Protein AF-A0A438BM80-F1 (afdb_monomer_lite)

Radius of gyration: 17.37 Å; chains: 1; bounding box: 38×21×39 Å

pLDDT: mean 79.77, std 16.45, range [46.44, 94.19]

Structure (mmCIF, N/CA/C/O backbone):
data_AF-A0A438BM80-F1
#
_entry.id   AF-A0A438BM80-F1
#
loop_
_atom_site.group_PDB
_atom_site.id
_atom_site.type_symbol
_atom_site.label_atom_id
_atom_site.label_alt_id
_atom_site.label_comp_id
_atom_site.label_asym_id
_atom_site.label_entity_id
_atom_site.label_seq_id
_atom_site.pdbx_PDB_ins_code
_atom_site.Cartn_x
_atom_site.Cartn_y
_atom_site.Cartn_z
_atom_site.occupancy
_atom_site.B_iso_or_equiv
_atom_site.auth_seq_id
_atom_site.auth_comp_id
_atom_site.auth_asym_id
_atom_site.auth_atom_id
_atom_site.pdbx_PDB_model_num
ATOM 1 N N . MET A 1 1 ? -12.577 -19.829 13.949 1.00 81.94 1 MET A N 1
ATOM 2 C CA . MET A 1 1 ? -11.300 -19.122 13.684 1.00 81.94 1 MET A CA 1
ATOM 3 C C . MET A 1 1 ? -11.096 -18.054 14.747 1.00 81.94 1 MET A C 1
ATOM 5 O O . MET A 1 1 ? -12.078 -17.446 15.150 1.00 81.94 1 MET A O 1
ATOM 9 N N . LYS A 1 2 ? -9.863 -17.846 15.226 1.00 93.44 2 LYS A N 1
ATOM 10 C CA . LYS A 1 2 ? -9.530 -16.849 16.257 1.00 93.44 2 LYS A CA 1
ATOM 11 C C . LYS A 1 2 ? -8.500 -15.885 15.663 1.00 93.44 2 LYS A C 1
ATOM 13 O O . LYS A 1 2 ? -7.429 -16.328 15.262 1.00 93.44 2 LYS A O 1
ATOM 18 N N . LEU A 1 3 ? -8.858 -14.609 15.529 1.00 90.75 3 LEU A N 1
ATOM 19 C CA . LEU A 1 3 ? -7.975 -13.567 14.995 1.00 90.75 3 LEU A CA 1
ATOM 20 C C . LEU A 1 3 ? -7.144 -12.952 16.122 1.00 90.75 3 LEU A C 1
ATOM 22 O O . LEU A 1 3 ? -7.565 -12.967 17.277 1.00 90.75 3 LEU A O 1
ATOM 26 N N . ASN A 1 4 ? -5.979 -12.402 15.779 1.00 93.31 4 ASN A N 1
ATOM 27 C CA . ASN A 1 4 ? -5.176 -11.603 16.697 1.00 93.31 4 ASN A CA 1
ATOM 28 C C . ASN A 1 4 ? -5.390 -10.110 16.390 1.00 93.31 4 ASN A C 1
ATOM 30 O O . ASN A 1 4 ? -4.795 -9.622 15.427 1.00 93.31 4 ASN A O 1
ATOM 34 N N . PRO A 1 5 ? -6.174 -9.376 17.203 1.00 92.44 5 PRO A N 1
ATOM 35 C CA . PRO A 1 5 ? -6.491 -7.977 16.932 1.00 92.44 5 PRO A CA 1
ATOM 36 C C . PRO A 1 5 ? -5.258 -7.080 16.807 1.00 92.44 5 PRO A C 1
ATOM 38 O O . PRO A 1 5 ? -5.278 -6.147 16.015 1.00 92.44 5 PRO A O 1
ATOM 41 N N . SER A 1 6 ? -4.163 -7.381 17.517 1.00 94.19 6 SER A N 1
ATOM 42 C CA . SER A 1 6 ? -2.946 -6.556 17.466 1.00 94.19 6 SER A CA 1
ATOM 43 C C . SER A 1 6 ? -2.161 -6.686 16.161 1.00 94.19 6 SER A C 1
ATOM 45 O O . SER A 1 6 ? -1.286 -5.869 15.892 1.00 94.19 6 SER A O 1
ATOM 47 N N . LYS A 1 7 ? -2.461 -7.702 15.343 1.00 90.00 7 LYS A N 1
ATOM 48 C CA . LYS A 1 7 ? -1.818 -7.940 14.041 1.00 90.00 7 LYS A CA 1
ATOM 49 C C . LYS A 1 7 ? -2.760 -7.720 12.859 1.00 90.00 7 LYS A C 1
ATOM 51 O O . LYS A 1 7 ? -2.351 -7.919 11.718 1.00 90.00 7 LYS A O 1
ATOM 56 N N . CYS A 1 8 ? -4.015 -7.356 13.110 1.00 90.50 8 CYS A N 1
ATOM 57 C CA . CYS A 1 8 ? -4.992 -7.145 12.056 1.00 90.50 8 CYS A CA 1
ATOM 58 C C . CYS A 1 8 ? -5.068 -5.663 11.681 1.00 90.50 8 CYS A C 1
ATOM 60 O O . CYS A 1 8 ? -5.278 -4.807 12.534 1.00 90.50 8 CYS A O 1
ATOM 62 N N . ALA A 1 9 ? -4.950 -5.376 10.388 1.00 89.75 9 ALA A N 1
ATOM 63 C CA . ALA A 1 9 ? -5.260 -4.071 9.825 1.00 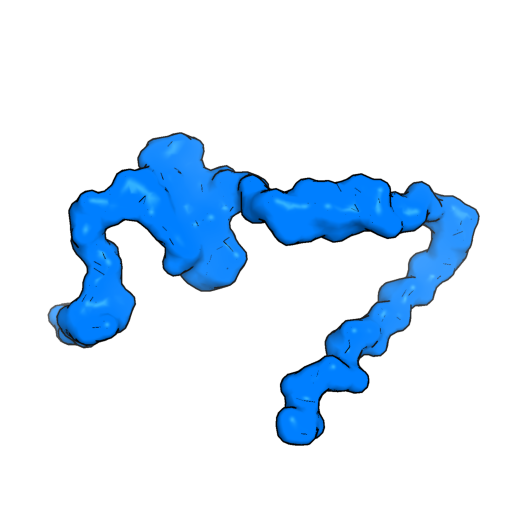89.75 9 ALA A CA 1
ATOM 64 C C . ALA A 1 9 ? -6.657 -4.132 9.196 1.00 89.75 9 ALA A C 1
ATOM 66 O O . ALA A 1 9 ? -6.902 -4.954 8.314 1.00 89.75 9 ALA A O 1
ATOM 67 N N . PHE A 1 10 ? -7.570 -3.277 9.654 1.00 90.19 10 PHE A N 1
ATOM 68 C CA . PHE A 1 10 ? -8.941 -3.194 9.149 1.00 90.19 10 PHE A CA 1
ATOM 69 C C . PHE A 1 10 ? -9.217 -1.792 8.604 1.00 90.19 10 PHE A C 1
ATOM 71 O O . PHE A 1 10 ? -8.704 -0.812 9.136 1.00 90.19 10 PHE A O 1
ATOM 78 N N . GLY A 1 11 ? -10.029 -1.696 7.549 1.00 91.50 11 GLY A N 1
ATOM 79 C CA . GLY A 1 11 ? -10.464 -0.410 6.989 1.00 91.50 11 GLY A CA 1
ATOM 80 C C . GLY A 1 11 ? -9.374 0.410 6.288 1.00 91.50 11 GLY A C 1
ATOM 81 O O . GLY A 1 11 ? -9.569 1.600 6.062 1.00 91.50 11 GLY A O 1
ATOM 82 N N . VAL A 1 12 ? -8.232 -0.191 5.941 1.00 92.38 12 VAL A N 1
ATOM 83 C CA . VAL A 1 12 ? -7.152 0.495 5.213 1.00 92.38 12 VAL A CA 1
ATOM 84 C C . VAL A 1 12 ? -7.434 0.523 3.707 1.00 92.38 12 VAL A C 1
ATOM 86 O O . VAL A 1 12 ? -7.916 -0.455 3.140 1.00 92.38 12 VAL A O 1
ATOM 89 N N . SER A 1 13 ? -7.128 1.640 3.044 1.00 93.12 13 SER A N 1
ATOM 90 C CA . SER A 1 13 ? -7.267 1.785 1.584 1.00 93.12 13 SER A CA 1
ATOM 91 C C . SER A 1 13 ? -6.137 1.101 0.805 1.00 93.12 13 SER A C 1
ATOM 93 O O . SER A 1 13 ? -6.356 0.635 -0.315 1.00 93.12 13 SER A O 1
ATOM 95 N N . ALA A 1 14 ? -4.951 1.027 1.412 1.00 93.25 14 ALA A N 1
ATOM 96 C CA . ALA A 1 1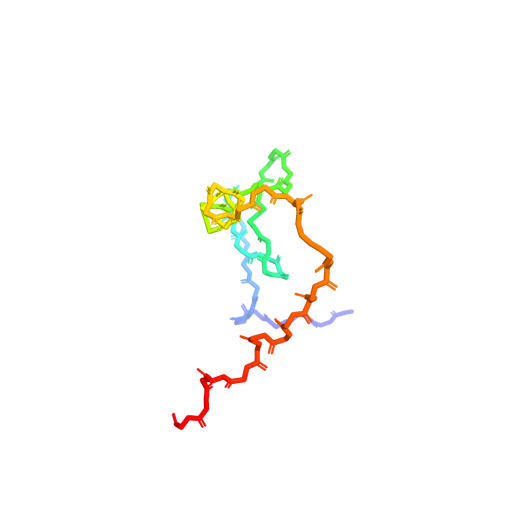4 ? -3.793 0.280 0.945 1.00 93.25 14 ALA A CA 1
ATOM 97 C C . ALA A 1 14 ? -2.913 -0.143 2.135 1.00 93.25 14 ALA A C 1
ATOM 99 O O . ALA A 1 14 ? -2.958 0.477 3.201 1.00 93.25 14 ALA A O 1
ATOM 100 N N . GLY A 1 15 ? -2.099 -1.184 1.965 1.00 92.25 15 GLY A N 1
ATOM 101 C CA . GLY A 1 15 ? -1.173 -1.641 2.999 1.00 92.25 15 GLY A CA 1
ATOM 102 C C . GLY A 1 15 ? -0.216 -2.731 2.527 1.00 92.25 15 GLY A C 1
ATOM 103 O O . GLY A 1 15 ? -0.425 -3.365 1.495 1.00 92.25 15 GLY A O 1
ATOM 104 N N . LYS A 1 16 ? 0.848 -2.964 3.305 1.00 90.88 16 LYS A N 1
ATOM 105 C CA . LYS A 1 16 ? 1.773 -4.076 3.061 1.00 90.88 16 LYS A CA 1
ATOM 106 C C . LYS A 1 16 ? 1.187 -5.382 3.598 1.00 90.88 16 LYS A C 1
ATOM 108 O O . LYS A 1 16 ? 0.941 -5.498 4.797 1.00 90.88 16 LYS A O 1
ATOM 113 N N . PHE A 1 17 ? 1.036 -6.380 2.734 1.00 89.00 17 PHE A N 1
ATOM 114 C CA . PHE A 1 17 ? 0.609 -7.730 3.093 1.00 89.00 17 PHE A CA 1
ATOM 115 C C . PHE A 1 17 ? 1.522 -8.763 2.432 1.00 89.00 17 PHE A C 1
ATOM 117 O O . PHE A 1 17 ? 1.773 -8.697 1.233 1.00 89.00 17 PHE A O 1
ATOM 124 N N . LEU A 1 18 ? 2.063 -9.696 3.225 1.00 88.62 18 LEU A N 1
ATOM 125 C CA . LEU A 1 18 ? 3.028 -10.712 2.767 1.00 88.62 18 LEU A CA 1
ATOM 126 C C . LEU A 1 18 ? 4.234 -10.132 1.994 1.00 88.62 18 LEU A C 1
ATOM 128 O O . LEU A 1 18 ? 4.790 -10.786 1.120 1.00 88.62 18 LEU A O 1
ATOM 132 N N . GLY A 1 19 ? 4.636 -8.896 2.305 1.00 86.56 19 GLY A N 1
ATOM 133 C CA . GLY A 1 19 ? 5.731 -8.200 1.618 1.00 86.56 19 GLY A CA 1
ATOM 134 C C . GLY A 1 19 ? 5.330 -7.456 0.338 1.00 86.56 19 GLY A C 1
ATOM 135 O O . GLY A 1 19 ? 6.162 -6.751 -0.227 1.00 86.56 19 GLY A O 1
ATOM 136 N N . PHE A 1 20 ? 4.068 -7.537 -0.082 1.00 86.81 20 PHE A N 1
ATOM 137 C CA . PHE A 1 20 ? 3.535 -6.832 -1.248 1.00 86.81 20 PHE A CA 1
ATOM 138 C C . PHE A 1 20 ? 2.717 -5.617 -0.833 1.00 86.81 20 PHE A C 1
ATOM 140 O O . PHE A 1 20 ? 2.058 -5.635 0.206 1.00 86.81 20 PHE A O 1
ATOM 147 N N . MET A 1 21 ? 2.737 -4.565 -1.649 1.00 91.81 21 MET A N 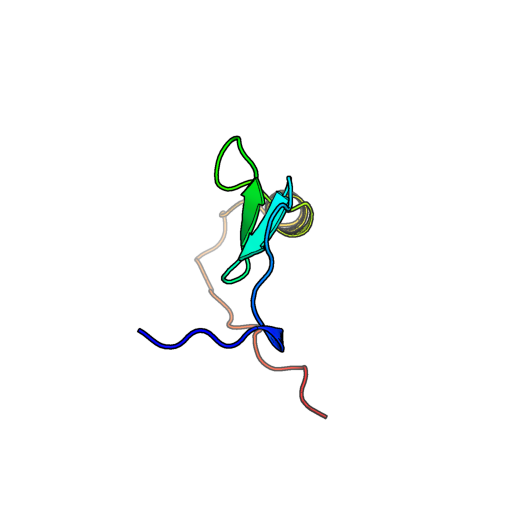1
ATOM 148 C CA . MET A 1 21 ? 1.777 -3.476 -1.508 1.00 91.81 21 MET A CA 1
ATOM 149 C C . MET A 1 21 ? 0.440 -3.944 -2.083 1.00 91.81 21 MET A C 1
ATOM 151 O O . MET A 1 21 ? 0.397 -4.449 -3.201 1.00 91.81 21 MET A O 1
ATOM 155 N N . VAL A 1 22 ? -0.640 -3.810 -1.322 1.00 92.62 22 VAL A N 1
ATOM 156 C CA . VAL A 1 22 ? -1.990 -4.185 -1.752 1.00 92.62 22 VAL A CA 1
ATOM 157 C C . VAL A 1 22 ? -2.901 -2.982 -1.584 1.00 92.62 22 VAL A C 1
ATOM 159 O O . VAL A 1 22 ? -2.898 -2.355 -0.525 1.00 92.62 22 VAL A O 1
ATOM 162 N N . SER A 1 23 ? -3.695 -2.681 -2.605 1.00 93.88 23 SER A N 1
ATOM 163 C CA . SER A 1 23 ? -4.738 -1.659 -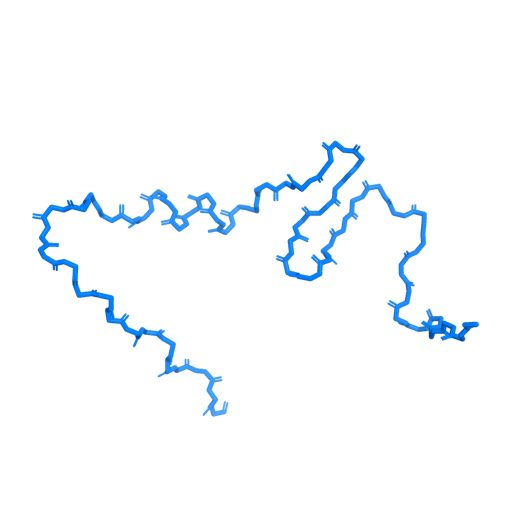2.578 1.00 93.88 23 SER A CA 1
ATOM 164 C C . SER A 1 23 ? -6.055 -2.206 -3.122 1.00 93.88 23 SER A C 1
ATOM 166 O O . SER A 1 23 ? -6.155 -3.360 -3.540 1.00 93.88 23 SER A O 1
ATOM 168 N N . GLN A 1 24 ? -7.078 -1.353 -3.170 1.00 92.56 24 GLN A N 1
ATOM 169 C CA . GLN A 1 24 ? -8.361 -1.676 -3.805 1.00 92.56 24 GLN A CA 1
ATOM 170 C C . GLN A 1 24 ? -8.230 -2.067 -5.287 1.00 92.56 24 GLN A C 1
ATOM 172 O O . GLN A 1 24 ? -9.124 -2.711 -5.828 1.00 92.56 24 GLN A O 1
ATOM 177 N N . ARG A 1 25 ? -7.130 -1.685 -5.951 1.00 93.50 25 ARG A N 1
ATOM 178 C CA . ARG A 1 25 ? -6.860 -2.029 -7.355 1.00 93.50 25 ARG A CA 1
ATOM 179 C C . ARG A 1 25 ? -6.148 -3.376 -7.515 1.00 93.50 25 ARG A C 1
ATOM 181 O O . ARG A 1 25 ? -6.022 -3.850 -8.639 1.00 93.50 25 ARG A O 1
ATOM 188 N N . GLY A 1 26 ? -5.698 -3.989 -6.418 1.00 92.44 26 GLY A N 1
ATOM 189 C CA . GLY A 1 26 ? -4.962 -5.251 -6.406 1.00 92.44 26 GLY A CA 1
ATOM 190 C C . GLY A 1 26 ? -3.558 -5.115 -5.816 1.00 92.44 26 GLY A C 1
ATOM 191 O O . GLY A 1 26 ? -3.308 -4.269 -4.959 1.00 92.44 26 GLY A O 1
ATOM 192 N N . ILE A 1 27 ? -2.644 -5.985 -6.253 1.00 92.88 27 ILE A N 1
ATOM 193 C CA . ILE A 1 27 ? -1.232 -5.932 -5.858 1.00 92.88 27 ILE A CA 1
ATOM 194 C C . ILE A 1 27 ? -0.542 -4.825 -6.653 1.00 92.88 27 ILE A C 1
ATOM 196 O O . ILE A 1 27 ? -0.584 -4.812 -7.882 1.00 92.88 27 ILE A O 1
ATOM 200 N N . GLU A 1 28 ? 0.110 -3.915 -5.946 1.00 91.81 28 GLU A N 1
ATOM 201 C CA . GLU A 1 28 ? 0.845 -2.798 -6.523 1.00 91.81 28 GLU A CA 1
ATOM 202 C C . GLU A 1 28 ? 2.350 -3.081 -6.532 1.00 91.81 28 GLU A C 1
ATOM 204 O O . GLU A 1 28 ? 2.903 -3.701 -5.618 1.00 91.81 28 GLU A O 1
ATOM 209 N N . VAL A 1 29 ? 3.025 -2.588 -7.571 1.00 89.00 29 VAL A N 1
ATOM 210 C CA . VAL A 1 29 ? 4.487 -2.627 -7.662 1.00 89.00 29 VAL A CA 1
ATOM 211 C C . VAL A 1 29 ? 5.052 -1.601 -6.685 1.00 89.00 29 VAL A C 1
ATOM 213 O O . VAL A 1 29 ? 4.708 -0.420 -6.746 1.00 89.00 29 VAL A O 1
ATOM 216 N N . SER A 1 30 ? 5.922 -2.038 -5.774 1.00 85.56 30 SER A N 1
ATOM 217 C CA . SER A 1 30 ? 6.557 -1.112 -4.836 1.00 85.56 30 SER A CA 1
ATOM 218 C C . SER A 1 30 ? 7.637 -0.275 -5.536 1.00 85.56 30 SER A C 1
ATOM 220 O O . SER A 1 30 ? 8.276 -0.752 -6.477 1.00 85.56 30 SER A O 1
ATOM 222 N N . PRO A 1 31 ? 7.922 0.946 -5.052 1.00 82.94 31 PRO A N 1
ATOM 223 C CA . PRO A 1 31 ? 9.048 1.739 -5.548 1.00 82.94 31 PRO A CA 1
ATOM 224 C C . PRO A 1 31 ? 10.376 0.972 -5.516 1.00 82.94 31 PRO A C 1
ATOM 226 O O . PRO A 1 31 ? 11.184 1.107 -6.429 1.00 82.94 31 PRO A O 1
ATOM 229 N N . ASP A 1 32 ? 10.568 0.110 -4.513 1.00 84.81 32 ASP A N 1
ATOM 230 C CA . ASP A 1 32 ? 11.756 -0.740 -4.381 1.00 84.81 32 ASP A CA 1
ATOM 231 C C . ASP A 1 32 ? 11.872 -1.748 -5.535 1.00 84.81 32 ASP A C 1
ATOM 233 O O . ASP A 1 32 ? 12.960 -1.964 -6.062 1.00 84.81 32 ASP A O 1
ATOM 237 N N . GLN A 1 33 ? 10.751 -2.341 -5.965 1.00 84.88 33 GLN A N 1
ATOM 238 C CA . GLN A 1 33 ? 10.720 -3.251 -7.114 1.00 84.88 33 GLN A CA 1
ATOM 239 C C . GLN A 1 33 ? 11.010 -2.506 -8.420 1.00 84.88 33 GLN A C 1
ATOM 241 O O . GLN A 1 33 ? 11.778 -3.002 -9.242 1.00 84.88 33 GLN A O 1
ATOM 246 N N . VAL A 1 34 ? 10.451 -1.303 -8.597 1.00 88.44 34 VAL A N 1
ATOM 247 C CA . VAL A 1 34 ? 10.753 -0.455 -9.764 1.00 88.44 34 VAL A CA 1
ATOM 248 C C . VAL A 1 34 ? 12.239 -0.108 -9.793 1.00 88.44 34 VAL A C 1
ATOM 250 O O . VAL A 1 34 ? 12.891 -0.275 -10.822 1.00 88.44 34 VAL A O 1
ATOM 253 N N . LYS A 1 35 ? 12.787 0.322 -8.654 1.00 89.44 35 LYS A N 1
ATOM 254 C CA . LYS A 1 35 ? 14.199 0.674 -8.518 1.00 89.44 35 LYS A CA 1
ATOM 255 C C . LYS A 1 35 ? 15.103 -0.512 -8.844 1.00 89.44 35 LYS A C 1
ATOM 257 O O . LYS A 1 35 ? 16.015 -0.363 -9.649 1.00 89.44 35 LYS A O 1
ATOM 262 N N . ALA A 1 36 ? 14.800 -1.695 -8.309 1.00 88.50 36 ALA A N 1
ATOM 263 C CA . ALA A 1 36 ? 15.560 -2.905 -8.600 1.00 88.50 36 ALA A CA 1
ATOM 264 C C . ALA A 1 36 ? 15.587 -3.220 -10.102 1.00 88.50 36 ALA A C 1
ATOM 266 O O . ALA A 1 36 ? 16.645 -3.532 -10.636 1.00 88.50 36 ALA A O 1
ATOM 267 N N . VAL A 1 37 ? 14.455 -3.096 -10.805 1.00 88.25 37 VAL A N 1
ATOM 268 C CA . VAL A 1 37 ? 14.399 -3.331 -12.258 1.00 88.25 37 VAL A CA 1
ATOM 269 C C . VAL A 1 37 ? 15.201 -2.281 -13.030 1.00 88.25 37 VAL A C 1
ATOM 271 O O . VAL A 1 37 ? 15.916 -2.644 -13.958 1.00 88.25 37 VAL A O 1
ATOM 274 N N . MET A 1 38 ? 15.122 -1.005 -12.646 1.00 89.50 38 MET A N 1
ATOM 275 C CA . MET A 1 38 ? 15.873 0.078 -13.301 1.00 89.50 38 MET A CA 1
ATOM 276 C C . MET A 1 38 ? 17.387 -0.021 -13.079 1.00 89.50 38 MET A C 1
ATOM 278 O O . MET A 1 38 ? 18.162 0.320 -13.967 1.00 89.50 38 MET A O 1
ATOM 282 N N . GLU A 1 39 ? 17.812 -0.491 -11.908 1.00 90.25 39 GLU A N 1
ATOM 283 C CA . GLU A 1 39 ? 19.226 -0.667 -11.558 1.00 90.25 39 GLU A CA 1
ATOM 284 C C . GLU A 1 39 ? 19.790 -2.015 -12.034 1.00 90.25 39 GLU A C 1
ATOM 286 O O . GLU A 1 39 ? 21.004 -2.222 -12.001 1.00 90.25 39 GLU A O 1
ATOM 291 N N . THR A 1 40 ? 18.936 -2.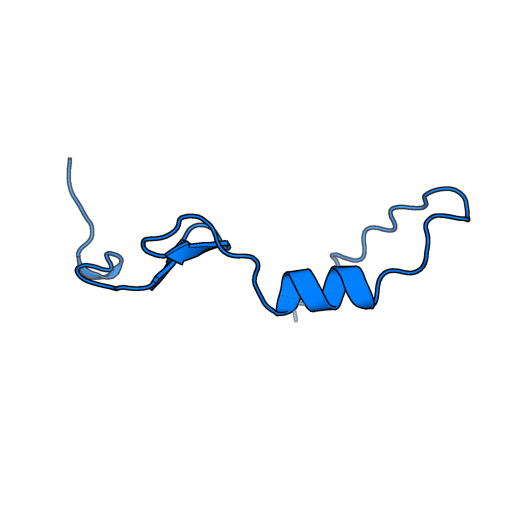938 -12.492 1.00 85.06 40 THR A N 1
ATOM 292 C CA . THR A 1 40 ? 19.381 -4.239 -12.998 1.00 85.06 40 THR A CA 1
ATOM 293 C C . THR A 1 40 ? 20.044 -4.063 -14.368 1.00 85.06 40 THR A C 1
ATOM 295 O O . THR A 1 40 ? 19.384 -3.636 -15.318 1.00 85.06 40 THR A O 1
ATOM 298 N N . PRO A 1 41 ? 21.333 -4.425 -14.525 1.00 81.06 41 PRO A N 1
ATOM 299 C CA . PRO A 1 41 ? 21.994 -4.377 -15.821 1.00 81.06 41 PRO A CA 1
ATOM 300 C C . PRO A 1 41 ? 21.352 -5.379 -16.798 1.00 81.06 41 PRO A C 1
ATOM 302 O O . PRO A 1 41 ? 20.872 -6.437 -16.376 1.00 81.06 41 PRO A O 1
ATOM 305 N N . PRO A 1 42 ? 21.351 -5.085 -18.111 1.00 78.31 42 PRO A N 1
ATOM 306 C CA . PRO A 1 42 ? 20.745 -5.954 -19.111 1.00 78.31 42 PRO A CA 1
ATOM 307 C C . PRO A 1 42 ? 21.337 -7.373 -19.038 1.00 78.31 42 PRO A C 1
ATOM 309 O O . PRO A 1 42 ? 22.556 -7.523 -18.895 1.00 78.31 42 PRO A O 1
ATOM 312 N N . PRO A 1 43 ? 20.508 -8.430 -19.137 1.00 72.06 43 PRO A N 1
ATOM 313 C CA . PRO A 1 43 ? 20.954 -9.813 -18.992 1.00 72.06 43 PRO A CA 1
ATOM 314 C C . PRO A 1 43 ? 21.762 -10.252 -20.227 1.00 72.06 43 PRO A C 1
ATOM 316 O O . PRO A 1 43 ? 21.243 -10.912 -21.121 1.00 72.06 43 PRO A O 1
ATOM 319 N N . GLY A 1 44 ? 23.034 -9.849 -20.290 1.00 65.44 44 GLY A N 1
ATOM 320 C CA . GLY A 1 44 ? 23.943 -10.068 -21.424 1.00 65.44 44 GLY A CA 1
ATOM 321 C C . GLY A 1 44 ? 25.240 -10.809 -21.084 1.00 65.44 44 GLY A C 1
ATOM 322 O O . GLY A 1 44 ? 26.051 -11.062 -21.968 1.00 65.44 44 GLY A O 1
ATOM 323 N N . ALA A 1 45 ? 25.441 -11.211 -19.831 1.00 61.81 45 ALA A N 1
ATOM 324 C CA . ALA A 1 45 ? 26.523 -12.106 -19.439 1.00 61.81 45 ALA A CA 1
ATOM 325 C C . ALA A 1 45 ? 25.932 -13.271 -18.645 1.00 61.81 45 ALA A C 1
ATOM 327 O O . ALA A 1 45 ? 24.982 -13.088 -17.885 1.00 61.81 45 ALA A O 1
ATOM 328 N N . LYS A 1 46 ? 26.458 -14.478 -18.885 1.00 57.47 46 LYS A N 1
ATOM 329 C CA . LYS A 1 46 ? 26.016 -15.754 -18.301 1.00 57.47 46 LYS A CA 1
ATOM 330 C C . LYS A 1 46 ? 25.560 -15.562 -16.850 1.00 57.47 46 LYS A C 1
ATOM 332 O O . LYS A 1 46 ? 26.306 -15.035 -16.032 1.00 57.47 46 LYS A O 1
ATOM 337 N N . ARG A 1 47 ? 24.314 -15.959 -16.574 1.00 52.25 47 ARG A N 1
ATOM 338 C CA . ARG A 1 47 ? 23.636 -15.812 -15.281 1.00 52.25 47 ARG A CA 1
ATOM 339 C C . ARG A 1 47 ? 24.470 -16.423 -14.154 1.00 52.25 47 ARG A C 1
ATOM 341 O O . ARG A 1 47 ? 24.351 -17.609 -13.872 1.00 52.25 47 ARG A O 1
ATOM 348 N N . ASN A 1 48 ? 25.224 -15.587 -13.456 1.00 48.91 48 ASN A N 1
ATOM 349 C CA . ASN A 1 48 ? 25.607 -15.857 -12.084 1.00 48.91 48 ASN A CA 1
ATOM 350 C C . ASN A 1 48 ? 24.520 -15.202 -11.234 1.00 48.91 48 ASN A C 1
ATOM 352 O O . ASN A 1 48 ? 24.571 -14.002 -10.981 1.00 48.91 48 ASN A O 1
ATOM 356 N N . TYR A 1 49 ? 23.508 -15.970 -10.824 1.00 51.34 49 TYR A N 1
ATOM 357 C CA . TYR A 1 49 ? 22.706 -15.585 -9.663 1.00 51.34 49 TYR A CA 1
ATOM 358 C C . TYR A 1 49 ? 23.638 -15.678 -8.451 1.00 51.34 49 TYR A C 1
ATOM 360 O O . TYR A 1 49 ? 23.638 -16.671 -7.727 1.00 51.34 49 TYR A O 1
ATOM 368 N N . SER A 1 50 ? 24.517 -14.690 -8.270 1.00 47.34 50 SER A N 1
ATOM 369 C CA . SER A 1 50 ? 25.259 -14.562 -7.028 1.00 47.34 50 SER A CA 1
ATOM 370 C C . SER A 1 50 ? 24.232 -14.202 -5.972 1.00 47.34 50 SER A C 1
ATOM 372 O O . SER A 1 50 ? 23.716 -13.085 -5.943 1.00 47.34 50 SER A O 1
ATOM 374 N N . ALA A 1 51 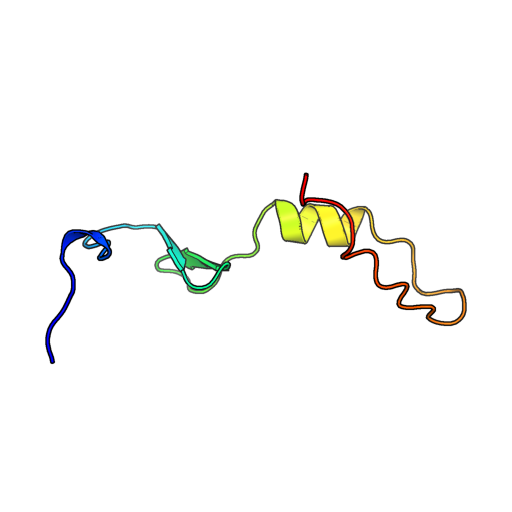? 23.904 -15.190 -5.148 1.00 49.78 51 ALA A N 1
ATOM 375 C CA . ALA A 1 51 ? 23.243 -14.999 -3.879 1.00 49.78 51 ALA A CA 1
ATOM 376 C C . ALA A 1 51 ? 23.990 -13.908 -3.098 1.00 49.78 51 ALA A C 1
ATOM 378 O O . ALA A 1 51 ? 24.996 -14.172 -2.451 1.00 49.78 51 ALA A O 1
ATOM 379 N N . SER A 1 52 ? 23.514 -12.667 -3.175 1.00 51.41 52 SER A N 1
ATOM 380 C CA . SER A 1 52 ? 23.928 -11.584 -2.284 1.00 51.41 52 SER A CA 1
ATOM 381 C C . SER A 1 52 ? 22.864 -11.344 -1.213 1.00 51.41 52 SER A C 1
ATOM 383 O O . SER A 1 52 ? 22.622 -10.212 -0.805 1.00 51.41 52 SER A O 1
ATOM 385 N N . GLN A 1 53 ? 22.217 -12.415 -0.746 1.00 52.22 53 GLN A N 1
ATOM 386 C CA . GLN A 1 53 ? 21.631 -12.429 0.590 1.00 52.22 53 GLN A CA 1
ATOM 387 C C . GLN A 1 53 ? 22.628 -13.097 1.533 1.00 52.22 53 GLN A C 1
ATOM 389 O O . GLN A 1 53 ? 22.552 -14.295 1.773 1.00 52.22 53 GLN A O 1
ATOM 394 N N . ALA A 1 54 ? 23.586 -12.317 2.031 1.00 46.44 54 ALA A N 1
ATOM 395 C CA . ALA A 1 54 ? 24.357 -12.651 3.226 1.00 46.44 54 ALA A CA 1
ATOM 396 C C . ALA A 1 54 ? 25.096 -11.409 3.750 1.00 46.44 54 ALA A C 1
ATOM 398 O O . ALA A 1 54 ? 26.321 -11.366 3.729 1.00 46.44 54 ALA A O 1
ATOM 399 N N . SER A 1 55 ? 24.371 -10.384 4.206 1.00 52.72 55 SER A N 1
ATOM 400 C CA . SER A 1 55 ? 24.955 -9.357 5.089 1.00 52.72 55 SER A CA 1
ATOM 401 C C . SER A 1 55 ? 23.903 -8.413 5.676 1.00 52.72 55 SER A C 1
ATOM 403 O O . SER A 1 55 ? 23.872 -7.224 5.382 1.00 52.72 55 SER A O 1
ATOM 405 N N . SER A 1 56 ? 23.055 -8.918 6.573 1.00 57.84 56 SER A N 1
ATOM 406 C CA . SER A 1 56 ? 22.542 -8.070 7.660 1.00 57.84 56 SER A CA 1
ATOM 407 C C . SER A 1 56 ? 22.109 -8.921 8.851 1.00 57.84 56 SER A C 1
ATOM 409 O O . SER A 1 56 ? 20.934 -9.158 9.105 1.00 57.84 56 SER A O 1
ATOM 411 N N . SER A 1 57 ? 23.113 -9.443 9.546 1.00 53.34 57 SER A N 1
ATOM 412 C CA . SER A 1 57 ? 23.001 -9.910 10.924 1.00 53.34 57 SER A CA 1
ATOM 413 C C . SER A 1 57 ? 24.370 -9.726 11.578 1.00 53.34 57 SER A C 1
ATOM 415 O O . SER A 1 57 ? 25.205 -10.632 11.595 1.00 53.34 57 SER A O 1
ATOM 417 N N . ARG A 1 58 ? 24.621 -8.497 12.023 1.00 48.09 58 ARG A N 1
ATOM 418 C CA . ARG A 1 58 ? 25.258 -8.238 13.313 1.00 48.09 58 ARG A CA 1
ATOM 419 C C . ARG A 1 58 ? 24.270 -7.431 14.130 1.00 48.09 58 ARG A C 1
ATOM 421 O O . ARG A 1 58 ? 23.618 -6.563 13.509 1.00 48.09 58 ARG A O 1
#

Foldseek 3Di:
DDDDPVPDDPPDQWDADPNFIQGPVGTDDDPVNVVCVVPDDDPDDPDPPPPPPDDDDD

Sequence (58 aa):
MKLNPSKCAFGVSAGKFLGFMVSQRGIEVSPDQVKAVMETPPPGAKRNYSASQASSSR

Organism: Vitis vinifera (NCBI:txid29760)

Secondary structure (DSSP, 8-state):
----GGG---S-SEEEETTEEEETTEEEPPHHHHHHHHHSPPS-S-------------

InterPro domains:
  IPR043128 Reverse transcriptase/Diguanylate cyclase domain [G3DSA:3.30.70.270] (1-29)
  IPR043502 DNA/RNA polymerase superfamily [SSF56672] (2-46)